Protein AF-A0A7S4NN15-F1 (afdb_monomer)

Mean predicted aligned error: 10.11 Å

Solvent-accessible surface area (backbone atoms only — not comparable to full-atom values): 9615 Å² total; per-residue (Å²): 119,68,68,62,54,47,69,66,48,47,63,57,51,51,52,52,50,55,50,44,64,68,43,48,71,68,80,58,48,78,52,67,78,40,100,72,62,42,72,65,64,46,49,38,38,73,75,66,51,46,36,77,62,60,71,81,47,80,90,44,49,70,50,51,62,70,32,42,64,61,50,52,53,51,49,50,48,51,49,53,52,52,50,51,52,54,53,49,68,72,47,90,66,93,65,80,67,74,75,54,56,64,54,51,55,52,53,53,50,49,51,52,49,53,49,50,27,69,41,38,43,57,56,74,56,35,45,57,58,53,74,72,40,66,70,56,54,54,45,52,50,51,53,52,55,50,66,67,49,71,84,56,96,54,74,74,58,59,72,70,66,72,118

Sequence (163 aa):
RGIRLILVIFPSFLFQYYGFSLFCEENPSEWCFSFLPSIYSYVQSHYWGVGVLKYYEIKQIPNFLLATPVLLFSLLCLGDFFFVSILRRRKKSLVSLSHYKPLFIFMVYWLLLVLVLVVVSHIQIATRVLTACPPLYWFAASFWLEGNNNNDNNIVTRVVGKI

Secondary structure (DSSP, 8-state):
-HHHHHHHHHHHHHHHHHHHHHHSSSS--GGGGSSS--HHHHHHHHTT---TTTT--GGGHHHHHHHHHHHHHHHHHHHHHHHHHHHHHHTT----TTTHHHHHHHHHHHHHHHHHHHHTS-HHHHHHHHHHSHHHHHHHHHHHHHHHGGGS--HHHHHHS--

Radius of gyration: 21.8 Å; Cα contacts (8 Å, |Δi|>4): 79; chains: 1; bounding box: 50×32×64 Å

InterPro domains:
  IPR007315 GPI mannosyltransferase 2 [PF04188] (4-144)
  IPR007315 GPI mannosyltransferase 2 [PTHR12468] (3-150)

Foldseek 3Di:
DVVVVCVVCVVVVVVQVVVCVVACPPPHDPLNPDPDRGPVVCCCCPPVVWAFVSQPDPVCVVLCVVLVVLLVLLVVLLVLVVVLVVVCVVPVDPDDPVVVVVVVVVSVVSVVLSVCCVGGHDSNVSSVVSVVDDSSVLSVVLVVVVVVCPVPPDPPCSSVVSD

Structure (mmCIF, N/CA/C/O backbone):
data_AF-A0A7S4NN15-F1
#
_entry.id   AF-A0A7S4NN15-F1
#
loop_
_atom_site.group_PDB
_atom_site.id
_atom_site.type_symbol
_atom_site.label_atom_id
_atom_site.label_alt_id
_atom_site.label_comp_id
_atom_site.label_asym_id
_atom_site.label_entity_id
_atom_site.label_seq_id
_atom_site.pdbx_PDB_ins_code
_atom_site.Cartn_x
_atom_site.Cartn_y
_atom_site.Cartn_z
_atom_site.occupancy
_atom_site.B_iso_or_equiv
_atom_site.auth_seq_id
_atom_site.auth_comp_id
_atom_site.auth_asym_id
_atom_site.auth_atom_id
_atom_site.pdbx_PDB_model_num
ATOM 1 N N . ARG A 1 1 ? 17.414 15.067 11.832 1.00 70.06 1 ARG A N 1
ATOM 2 C CA . ARG A 1 1 ? 16.565 13.926 11.385 1.00 70.06 1 ARG A CA 1
ATOM 3 C C . ARG A 1 1 ? 15.306 13.757 12.248 1.00 70.06 1 ARG A C 1
ATOM 5 O O . ARG A 1 1 ? 14.251 13.602 11.653 1.00 70.06 1 ARG A O 1
ATOM 12 N N . GLY A 1 2 ? 15.374 13.875 13.584 1.00 81.50 2 GLY A N 1
ATOM 13 C CA . GLY A 1 2 ? 14.211 13.710 14.482 1.00 81.50 2 GLY A CA 1
ATOM 14 C C . GLY A 1 2 ? 13.028 14.663 14.245 1.00 81.50 2 GLY A C 1
ATOM 15 O O . GLY A 1 2 ? 11.894 14.206 14.213 1.00 81.50 2 GLY A O 1
ATOM 16 N N . ILE A 1 3 ? 13.276 15.947 13.954 1.00 89.00 3 ILE A N 1
ATOM 17 C CA . ILE A 1 3 ? 12.209 16.948 13.719 1.00 89.00 3 ILE A CA 1
ATOM 18 C C . ILE A 1 3 ? 11.251 16.535 12.586 1.00 89.00 3 ILE A C 1
ATOM 20 O O . ILE A 1 3 ? 10.046 16.727 12.695 1.00 89.00 3 ILE A O 1
ATOM 24 N N . ARG A 1 4 ? 11.759 15.905 11.515 1.00 88.44 4 ARG A N 1
ATOM 25 C CA . ARG A 1 4 ? 10.917 15.455 10.392 1.00 88.44 4 ARG A CA 1
ATOM 26 C C . ARG A 1 4 ? 9.979 14.315 10.787 1.00 88.44 4 ARG A C 1
ATOM 28 O O . ARG A 1 4 ? 8.854 14.279 10.315 1.00 88.44 4 ARG A O 1
ATOM 35 N N . LEU A 1 5 ? 10.438 13.402 11.646 1.00 87.25 5 LEU A N 1
ATOM 36 C CA . LEU A 1 5 ? 9.605 12.305 12.144 1.00 87.25 5 LEU A CA 1
ATOM 37 C C . LEU A 1 5 ? 8.492 12.842 13.039 1.00 87.25 5 LEU A C 1
ATOM 39 O O . LEU A 1 5 ? 7.344 12.445 12.881 1.00 87.25 5 LEU A O 1
ATOM 43 N N . ILE A 1 6 ? 8.825 13.795 13.911 1.00 90.31 6 ILE A N 1
ATOM 44 C CA . ILE A 1 6 ? 7.853 14.441 14.795 1.00 90.31 6 ILE A CA 1
ATOM 45 C C . ILE A 1 6 ? 6.767 15.128 13.965 1.00 90.31 6 ILE A C 1
ATOM 47 O O . ILE A 1 6 ? 5.595 14.867 14.192 1.00 90.31 6 ILE A O 1
ATOM 51 N N . LEU A 1 7 ? 7.134 15.916 12.950 1.00 91.88 7 LEU A N 1
ATOM 52 C CA . LEU A 1 7 ? 6.157 16.602 12.092 1.00 91.88 7 LEU A CA 1
ATOM 53 C C . LEU A 1 7 ? 5.186 15.648 11.374 1.00 91.88 7 LEU A C 1
ATOM 55 O O . LEU A 1 7 ? 4.031 16.006 11.175 1.00 91.88 7 LEU A O 1
ATOM 59 N N . VAL A 1 8 ? 5.631 14.447 10.994 1.00 90.25 8 VAL A N 1
ATOM 60 C CA . VAL A 1 8 ? 4.788 13.459 10.293 1.00 90.25 8 VAL A CA 1
ATOM 61 C C . VAL A 1 8 ? 3.894 12.686 11.262 1.00 90.25 8 VAL A C 1
ATOM 63 O O . VAL A 1 8 ? 2.734 12.412 10.967 1.00 90.25 8 VAL A O 1
ATOM 66 N N . ILE A 1 9 ? 4.437 12.311 12.416 1.00 91.19 9 ILE A N 1
ATOM 67 C CA . ILE A 1 9 ? 3.784 11.383 13.338 1.00 91.19 9 ILE A CA 1
ATOM 68 C C . ILE A 1 9 ? 2.853 12.123 14.314 1.00 91.19 9 ILE A C 1
ATOM 70 O O . ILE A 1 9 ? 1.807 11.598 14.698 1.00 91.19 9 ILE A O 1
ATOM 74 N N . PHE A 1 10 ? 3.188 13.362 14.678 1.00 92.62 10 PHE A N 1
ATOM 75 C CA . PHE A 1 10 ? 2.454 14.155 15.663 1.00 92.62 10 PHE A CA 1
ATOM 76 C C . PHE A 1 10 ? 0.960 14.345 15.337 1.00 92.62 10 PHE A C 1
ATOM 78 O O . PHE A 1 10 ? 0.145 14.067 16.218 1.00 92.62 10 PHE A O 1
ATOM 85 N N . PRO A 1 11 ? 0.547 14.704 14.103 1.00 93.75 11 PRO A N 1
ATOM 86 C CA . PRO A 1 11 ? -0.875 14.834 13.778 1.00 93.75 11 PRO A CA 1
ATOM 87 C C . PRO A 1 11 ? -1.659 13.527 13.955 1.00 93.75 11 PRO A C 1
ATOM 89 O O . PRO A 1 11 ? -2.819 13.554 14.355 1.00 93.75 11 PRO A O 1
ATOM 92 N N . SER A 1 12 ? -1.022 12.378 13.700 1.00 89.25 12 SER A N 1
ATOM 93 C CA . SER A 1 12 ? -1.666 11.066 13.851 1.00 89.25 12 SER A CA 1
ATOM 94 C C . SER A 1 12 ? -1.942 10.747 15.321 1.00 89.25 12 SER A C 1
ATOM 96 O O . SER A 1 12 ? -3.025 10.271 15.652 1.00 89.25 12 SER A O 1
ATOM 98 N N . PHE A 1 13 ? -0.995 11.058 16.212 1.00 90.50 13 PHE A N 1
ATOM 99 C CA . PHE A 1 13 ? -1.206 10.912 17.653 1.00 90.50 13 PHE A CA 1
ATOM 100 C C . PHE A 1 13 ? -2.247 11.890 18.187 1.00 90.50 13 PHE A C 1
ATOM 102 O O . PHE A 1 13 ? -3.090 11.483 18.979 1.00 90.50 13 PHE A O 1
ATOM 109 N N . LEU A 1 14 ? -2.234 13.147 17.729 1.00 92.88 14 LEU A N 1
ATOM 110 C CA . LEU A 1 14 ? -3.264 14.118 18.102 1.00 92.88 14 LEU A CA 1
ATOM 111 C C . LEU A 1 14 ? -4.661 13.636 17.709 1.00 92.88 14 LEU A C 1
ATOM 113 O O . LEU A 1 14 ? -5.582 13.720 18.515 1.00 92.88 14 LEU A O 1
ATOM 117 N N . PHE A 1 15 ? -4.814 13.095 16.499 1.00 92.69 15 PHE A N 1
ATOM 118 C CA . PHE A 1 15 ? -6.086 12.546 16.044 1.00 92.69 15 PHE A CA 1
ATOM 119 C C . PHE A 1 15 ? -6.546 11.360 16.904 1.00 92.69 15 PHE A C 1
ATOM 121 O O . PHE A 1 15 ? -7.711 11.304 17.293 1.00 92.69 15 PHE A O 1
ATOM 128 N N . GLN A 1 16 ? -5.641 10.435 17.248 1.00 91.50 16 GLN A N 1
ATOM 129 C CA . GLN A 1 16 ? -5.989 9.314 18.127 1.00 91.50 16 GLN A CA 1
ATOM 130 C C . GLN A 1 16 ? -6.350 9.768 19.543 1.00 91.50 16 GLN A C 1
ATOM 132 O O . GLN A 1 16 ? -7.322 9.268 20.102 1.00 91.50 16 GLN A O 1
ATOM 137 N N . TYR A 1 17 ? -5.619 10.736 20.098 1.00 91.25 17 TYR A N 1
ATOM 138 C CA . TYR A 1 17 ? -5.912 11.298 21.414 1.00 91.25 17 TYR A CA 1
ATOM 139 C C . TYR A 1 17 ? -7.273 12.001 21.441 1.00 91.25 17 TYR A C 1
ATOM 141 O O . TYR A 1 17 ? -8.079 11.743 22.329 1.00 91.25 17 TYR A O 1
ATOM 149 N N . TYR A 1 18 ? -7.560 12.826 20.431 1.00 92.50 18 TYR A N 1
ATOM 150 C CA . TYR A 1 18 ? -8.850 13.502 20.293 1.00 92.50 18 TYR A CA 1
ATOM 151 C C . TYR A 1 18 ? -10.016 12.508 20.171 1.00 92.50 18 TYR A C 1
ATOM 153 O O . TYR A 1 18 ? -11.056 12.682 20.803 1.00 92.50 18 TYR A O 1
ATOM 161 N N . GLY A 1 19 ? -9.836 11.429 19.401 1.00 90.19 19 GLY A N 1
ATOM 162 C CA . GLY A 1 19 ? -10.817 10.347 19.332 1.00 90.19 19 GLY A CA 1
ATOM 163 C C . GLY A 1 19 ? -11.013 9.650 20.681 1.00 90.19 19 GLY A C 1
ATOM 164 O O . GLY A 1 19 ? -12.142 9.371 21.069 1.00 90.19 19 GLY A O 1
ATOM 165 N N . PHE A 1 20 ? -9.936 9.405 21.426 1.00 90.00 20 PHE A N 1
ATOM 166 C CA . PHE A 1 20 ? -10.022 8.780 22.745 1.00 90.00 20 PHE A CA 1
ATOM 167 C C . PHE A 1 20 ? -10.801 9.645 23.745 1.00 90.00 20 PHE A C 1
ATOM 169 O O . PHE A 1 20 ? -11.718 9.135 24.383 1.00 90.00 20 PHE A O 1
ATOM 176 N N . SER A 1 21 ? -10.516 10.950 23.831 1.00 90.19 21 SER A N 1
ATOM 177 C CA . SER A 1 21 ? -11.254 11.849 24.733 1.00 90.19 21 SER A CA 1
ATOM 178 C C . SER A 1 21 ? -12.740 11.948 24.382 1.00 90.19 21 SER A C 1
ATOM 180 O O . SER A 1 21 ? -13.572 12.073 25.267 1.00 90.19 21 SER A O 1
ATOM 182 N N . LEU A 1 22 ? -13.094 11.860 23.095 1.00 90.06 22 LEU A N 1
ATOM 183 C CA . LEU A 1 22 ? -14.486 11.995 22.661 1.00 90.06 22 LEU A CA 1
ATOM 184 C C . LEU A 1 22 ? -15.334 10.739 22.931 1.00 90.06 22 LEU A C 1
ATOM 186 O O . LEU A 1 22 ? -16.519 10.857 23.220 1.00 90.06 22 LEU A O 1
ATOM 190 N N . PHE A 1 23 ? -14.753 9.542 22.798 1.00 88.38 23 PHE A N 1
ATOM 191 C CA . PHE A 1 23 ? -15.505 8.276 22.782 1.00 88.38 23 PHE A CA 1
ATOM 192 C C . PHE A 1 23 ? -15.262 7.364 23.994 1.00 88.38 23 PHE A C 1
ATOM 194 O O . PHE A 1 23 ? -15.958 6.359 24.137 1.00 88.38 23 PHE A O 1
ATOM 201 N N . CYS A 1 24 ? -14.271 7.664 24.839 1.00 87.81 24 CYS A N 1
ATOM 202 C CA . CYS A 1 24 ? -13.949 6.849 26.013 1.00 87.81 24 CYS A CA 1
ATOM 203 C C . CYS A 1 24 ? -14.353 7.498 27.351 1.00 87.81 24 CYS A C 1
ATOM 205 O O . CYS A 1 24 ? -14.143 6.874 28.389 1.00 87.81 24 CYS A O 1
ATOM 207 N N . GLU A 1 25 ? -14.937 8.704 27.348 1.00 84.31 25 GLU A N 1
ATOM 208 C CA . GLU A 1 25 ? -15.435 9.373 28.564 1.00 84.31 25 GLU A CA 1
ATOM 209 C C . GLU A 1 25 ? -16.859 8.927 28.941 1.00 84.31 25 GLU A C 1
ATOM 211 O O . GLU A 1 25 ? -17.072 8.417 30.041 1.00 84.31 25 GLU A O 1
ATOM 216 N N . GLU A 1 26 ? -17.829 9.049 28.029 1.00 78.81 26 GLU A N 1
ATOM 217 C CA . GLU A 1 26 ? -19.217 8.621 28.252 1.00 78.81 26 GLU A CA 1
ATOM 218 C C . GLU A 1 26 ? -19.537 7.361 27.430 1.00 78.81 26 GLU A C 1
ATOM 220 O O . GLU A 1 26 ? -19.447 7.375 26.206 1.00 78.81 26 GLU A O 1
ATOM 225 N N . ASN A 1 27 ? -19.936 6.270 28.100 1.00 81.44 27 ASN A N 1
ATOM 226 C CA . ASN A 1 27 ? -20.211 4.951 27.497 1.00 81.44 27 ASN A CA 1
ATOM 227 C C . ASN A 1 27 ? -19.038 4.405 26.653 1.00 81.44 27 ASN A C 1
ATOM 229 O O . ASN A 1 27 ? -19.122 4.357 25.421 1.00 81.44 27 ASN A O 1
ATOM 233 N N . PRO A 1 28 ? -17.943 3.966 27.302 1.00 82.62 28 PRO A N 1
ATOM 234 C CA . PRO A 1 28 ? -16.722 3.594 26.606 1.00 82.62 28 PRO A CA 1
ATOM 235 C C . PRO A 1 28 ? -16.960 2.421 25.657 1.00 82.62 28 PRO A C 1
ATOM 237 O O . PRO A 1 28 ? -17.451 1.358 26.039 1.00 82.62 28 PRO A O 1
ATOM 240 N N . SER A 1 29 ? -16.567 2.616 24.404 1.00 83.62 29 SER A N 1
ATOM 241 C CA . SER A 1 29 ? -16.563 1.554 23.402 1.00 83.62 29 SER A CA 1
ATOM 242 C C . SER A 1 29 ? -15.513 0.481 23.730 1.00 83.62 29 SER A C 1
ATOM 244 O O . SER A 1 29 ? -14.489 0.761 24.349 1.00 83.62 29 SER A O 1
ATOM 246 N N . GLU A 1 30 ? -15.709 -0.747 23.243 1.00 85.12 30 GLU A N 1
ATOM 247 C CA . GLU A 1 30 ? -14.825 -1.896 23.528 1.00 85.12 30 GLU A CA 1
ATOM 248 C C . GLU A 1 30 ? -13.345 -1.648 23.174 1.00 85.12 30 GLU A C 1
ATOM 250 O O . GLU A 1 30 ? -12.435 -2.157 23.832 1.00 85.12 30 GLU A O 1
ATOM 255 N N . TRP A 1 31 ? -13.077 -0.820 22.159 1.00 88.31 31 TRP A N 1
ATOM 256 C CA . TRP A 1 31 ? -11.715 -0.492 21.734 1.00 88.31 31 TRP A CA 1
ATOM 257 C C . TRP A 1 31 ? -10.934 0.365 22.740 1.00 88.31 31 TRP A C 1
ATOM 259 O O . TRP A 1 31 ? -9.704 0.359 22.691 1.00 88.31 31 TRP A O 1
ATOM 269 N N . CYS A 1 32 ? -11.609 1.042 23.677 1.00 87.44 32 CYS A N 1
ATOM 270 C CA . CYS A 1 32 ? -10.971 1.820 24.743 1.00 87.44 32 CYS A CA 1
ATOM 271 C C . CYS A 1 32 ? -10.163 0.932 25.711 1.00 87.44 32 CYS A C 1
ATOM 273 O O . CYS A 1 32 ? -9.197 1.400 26.306 1.00 87.44 32 CYS A O 1
ATOM 275 N N . PHE A 1 33 ? -10.516 -0.356 25.837 1.00 88.25 33 PHE A N 1
ATOM 276 C CA . PHE A 1 33 ? -9.856 -1.320 26.733 1.00 88.25 33 PHE A CA 1
ATOM 277 C C . PHE A 1 33 ? -8.771 -2.166 26.046 1.00 88.25 33 PHE A C 1
ATOM 279 O O . PHE A 1 33 ? -8.177 -3.054 26.658 1.00 88.25 33 PHE A O 1
ATOM 286 N N . SER A 1 34 ? -8.516 -1.928 24.760 1.00 85.31 34 SER A N 1
ATOM 287 C CA . SER A 1 34 ? -7.520 -2.676 23.992 1.00 85.31 34 SER A CA 1
ATOM 288 C C . SER A 1 34 ? -6.095 -2.256 24.371 1.00 85.31 34 SER A C 1
ATOM 290 O O . SER A 1 34 ? -5.843 -1.083 24.622 1.00 85.31 34 SER A O 1
ATOM 292 N N . PHE A 1 35 ? -5.133 -3.188 24.334 1.00 80.94 35 PHE A N 1
ATOM 293 C CA . PHE A 1 35 ? -3.710 -2.907 24.618 1.00 80.94 35 PHE A CA 1
ATOM 294 C C . PHE A 1 35 ? -3.119 -1.787 23.736 1.00 80.94 35 PHE A C 1
ATOM 296 O O . PHE A 1 35 ? -2.214 -1.068 24.149 1.00 80.94 35 PHE A O 1
ATOM 303 N N . LEU A 1 36 ? -3.658 -1.622 22.526 1.00 83.50 36 LEU A N 1
ATOM 304 C CA . LEU A 1 36 ? -3.375 -0.513 21.618 1.00 83.50 36 LEU A CA 1
ATOM 305 C C . LEU A 1 36 ? -4.714 0.092 21.157 1.00 83.50 36 LEU A C 1
ATOM 307 O O . LEU A 1 36 ? -5.271 -0.375 20.157 1.00 83.50 36 LEU A O 1
ATOM 311 N N . PRO A 1 37 ? -5.262 1.087 21.884 1.00 82.75 37 PRO A N 1
ATOM 312 C CA . PRO A 1 37 ? -6.555 1.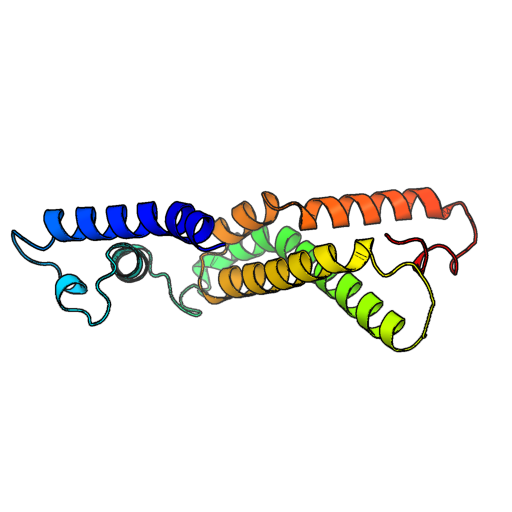675 21.561 1.00 82.75 37 PRO A CA 1
ATOM 313 C C . PRO A 1 37 ? -6.425 2.524 20.295 1.00 82.75 37 PRO A C 1
ATOM 315 O O . PRO A 1 37 ? -5.857 3.611 20.299 1.00 82.75 37 PRO A O 1
ATOM 318 N N . SER A 1 38 ? -6.942 2.003 19.184 1.00 88.44 38 SER A N 1
ATOM 319 C CA . SER A 1 38 ? -6.973 2.687 17.893 1.00 88.44 38 SER A CA 1
ATOM 320 C C . SER A 1 38 ? -8.401 2.694 17.373 1.00 88.44 38 SER A C 1
ATOM 322 O O . SER A 1 38 ? -8.903 1.675 16.887 1.00 88.44 38 SER A O 1
ATOM 324 N N . ILE A 1 39 ? -9.034 3.867 17.428 1.00 89.94 39 ILE A N 1
ATOM 325 C CA . ILE A 1 39 ? -10.375 4.088 16.875 1.00 89.94 39 ILE A CA 1
ATOM 326 C C . ILE A 1 39 ? -10.451 3.669 15.403 1.00 89.94 39 ILE A C 1
ATOM 328 O O . ILE A 1 39 ? -11.424 3.053 14.975 1.00 89.94 39 ILE A O 1
ATOM 332 N N . TYR A 1 40 ? -9.396 3.940 14.630 1.00 86.69 40 TYR A N 1
ATOM 333 C CA . TYR A 1 40 ? -9.353 3.615 13.208 1.00 86.69 40 TYR A CA 1
ATOM 334 C C . TYR A 1 40 ? -9.360 2.101 12.980 1.00 86.69 40 TYR A C 1
ATOM 336 O O . TYR A 1 40 ? -10.180 1.603 12.213 1.00 86.69 40 TYR A O 1
ATOM 344 N N . SER A 1 41 ? -8.515 1.356 13.700 1.00 85.88 41 SER A N 1
ATOM 345 C CA . SER A 1 41 ? -8.444 -0.106 13.578 1.00 85.88 41 SER A CA 1
ATOM 346 C C . SER A 1 41 ? -9.756 -0.779 14.008 1.00 85.88 41 SER A C 1
ATOM 348 O O . SER A 1 41 ? -10.199 -1.744 13.377 1.00 85.88 41 SER A O 1
ATOM 350 N N . TYR A 1 42 ? -10.407 -0.252 15.051 1.00 88.94 42 TYR A N 1
ATOM 351 C CA . TYR A 1 42 ? -11.728 -0.712 15.481 1.00 88.94 42 TYR A CA 1
ATOM 352 C C . TYR A 1 42 ? -12.789 -0.469 14.407 1.00 88.94 42 TYR A C 1
ATOM 354 O O . TYR A 1 42 ? -13.461 -1.406 13.989 1.00 88.94 42 TYR A O 1
ATOM 362 N N . VAL A 1 43 ? -12.898 0.756 13.883 1.00 88.88 43 VAL A N 1
ATOM 363 C CA . VAL A 1 43 ? -13.902 1.088 12.860 1.00 88.88 43 VAL A CA 1
ATOM 364 C C . VAL A 1 43 ? -13.697 0.269 11.584 1.00 88.88 43 VAL A C 1
ATOM 366 O O . VAL A 1 43 ? -14.657 -0.274 11.033 1.00 88.88 43 VAL A O 1
ATOM 369 N N . GLN A 1 44 ? -12.446 0.130 11.139 1.00 86.75 44 GLN A N 1
ATOM 370 C CA . GLN A 1 44 ? -12.097 -0.657 9.958 1.00 86.75 44 GLN A CA 1
ATOM 371 C C . GLN A 1 44 ? -12.545 -2.118 10.078 1.00 86.75 44 GLN A C 1
ATOM 373 O O . GLN A 1 44 ? -13.085 -2.682 9.127 1.00 86.75 44 GLN A O 1
ATOM 378 N N . SER A 1 45 ? -12.334 -2.741 11.235 1.00 85.44 45 SER A N 1
ATOM 379 C CA . SER A 1 45 ? -12.676 -4.151 11.443 1.00 85.44 45 SER A CA 1
ATOM 380 C C . SER A 1 45 ? -14.163 -4.363 11.740 1.00 85.44 45 SER A C 1
ATOM 382 O O . SER A 1 45 ? -14.770 -5.266 11.157 1.00 85.44 45 SER A O 1
ATOM 384 N N . HIS A 1 46 ? -14.745 -3.525 12.602 1.00 86.31 46 HIS A N 1
ATOM 385 C CA . HIS A 1 46 ? -16.107 -3.662 13.115 1.00 86.31 46 HIS A CA 1
ATOM 386 C C . HIS A 1 46 ? -17.165 -3.265 12.079 1.00 86.31 46 HIS A C 1
ATOM 388 O O . HIS A 1 46 ? -18.097 -4.025 11.835 1.00 86.31 46 HIS A O 1
ATOM 394 N N . TYR A 1 47 ? -16.998 -2.115 11.419 1.00 84.62 47 TYR A N 1
ATOM 395 C CA . TYR A 1 47 ? -17.996 -1.598 10.476 1.00 84.62 47 TYR A CA 1
ATOM 396 C C . TYR A 1 47 ? -17.683 -1.934 9.023 1.00 84.62 47 TYR A C 1
ATOM 398 O O . TYR A 1 47 ? -18.590 -2.194 8.238 1.00 84.62 47 TYR A O 1
ATOM 406 N N . TRP A 1 48 ? -16.407 -1.909 8.635 1.00 79.38 48 TRP A N 1
ATOM 407 C CA . TRP A 1 48 ? -16.020 -2.103 7.232 1.00 79.38 48 TRP A CA 1
ATOM 408 C C . TRP A 1 48 ? -15.570 -3.525 6.907 1.00 79.38 48 TRP A C 1
ATOM 410 O O . TRP A 1 48 ? -15.312 -3.825 5.740 1.00 79.38 48 TRP A O 1
ATOM 420 N N . GLY A 1 49 ? -15.473 -4.399 7.915 1.00 80.69 49 GLY A N 1
ATOM 421 C CA . GLY A 1 49 ? -15.061 -5.786 7.730 1.00 80.69 49 GLY A CA 1
ATOM 422 C C . GLY A 1 49 ? -13.660 -5.930 7.131 1.00 80.69 49 GLY A C 1
ATOM 423 O O . GLY A 1 49 ? -13.389 -6.921 6.460 1.00 80.69 49 GLY A O 1
ATOM 424 N N . VAL A 1 50 ? -12.776 -4.953 7.343 1.00 81.62 50 VAL A N 1
ATOM 425 C CA . VAL A 1 50 ? -11.393 -4.985 6.856 1.00 81.62 50 VAL A CA 1
ATOM 426 C C . VAL A 1 50 ? -10.598 -5.972 7.709 1.00 81.62 50 VAL A C 1
ATOM 428 O O . VAL A 1 50 ? -10.666 -5.955 8.939 1.00 81.62 50 VAL A O 1
ATOM 431 N N . GLY A 1 51 ? -9.856 -6.860 7.058 1.00 78.12 51 GLY A N 1
ATOM 432 C CA . GLY A 1 51 ? -9.070 -7.892 7.718 1.00 78.12 51 GLY A CA 1
ATOM 433 C C . GLY A 1 51 ? -8.284 -8.707 6.704 1.00 78.12 51 GLY A C 1
ATOM 434 O O . GLY A 1 51 ? -8.591 -8.691 5.513 1.00 78.12 51 GLY A O 1
ATOM 435 N N . VAL A 1 52 ? -7.275 -9.432 7.182 1.00 78.62 52 VAL A N 1
ATOM 436 C CA . VAL A 1 52 ? -6.444 -10.293 6.332 1.00 78.62 52 VAL A CA 1
ATOM 437 C C . VAL A 1 52 ? -7.337 -11.321 5.639 1.00 78.62 52 VAL A C 1
ATOM 439 O O . VAL A 1 52 ? -7.977 -12.131 6.304 1.00 78.62 52 VAL A O 1
ATOM 442 N N . LEU A 1 53 ? -7.402 -11.255 4.306 1.00 75.25 53 LEU A N 1
ATOM 443 C CA . LEU A 1 53 ? -8.177 -12.145 3.431 1.00 75.25 53 LEU A CA 1
ATOM 444 C C . LEU A 1 53 ? -9.703 -12.171 3.663 1.00 75.25 53 LEU A C 1
ATOM 446 O O . LEU A 1 53 ? -10.407 -12.939 3.009 1.00 75.25 53 LEU A O 1
ATOM 450 N N . LYS A 1 54 ? -10.246 -11.302 4.523 1.00 75.06 54 LYS A N 1
ATOM 451 C CA . LYS A 1 54 ? -11.686 -11.259 4.841 1.00 75.06 54 LYS A CA 1
ATOM 452 C C . LYS A 1 54 ? -12.548 -10.807 3.651 1.00 75.06 54 LYS A C 1
ATOM 454 O O . LYS A 1 54 ? -13.748 -11.040 3.633 1.00 75.06 54 LYS A O 1
ATOM 459 N N . TYR A 1 55 ? -11.924 -10.188 2.649 1.00 74.62 55 TYR A N 1
ATOM 460 C CA . TYR A 1 55 ? -12.567 -9.640 1.452 1.00 74.62 55 TYR A CA 1
ATOM 461 C C . TYR A 1 55 ? -12.663 -10.635 0.276 1.00 74.62 55 TYR A C 1
ATOM 463 O O . TYR A 1 55 ? -13.211 -10.311 -0.769 1.00 74.62 55 TYR A O 1
ATOM 471 N N . TYR A 1 56 ? -12.139 -11.859 0.388 1.00 78.50 56 TYR A N 1
ATOM 472 C CA . TYR A 1 56 ? -12.201 -12.834 -0.712 1.00 78.50 56 TYR A CA 1
ATOM 473 C C . TYR A 1 56 ? -13.558 -13.553 -0.758 1.00 78.50 56 TYR A C 1
ATOM 475 O O . TYR A 1 56 ? -13.653 -14.766 -0.587 1.00 78.50 56 TYR A O 1
ATOM 483 N N . GLU A 1 57 ? -14.626 -12.792 -0.998 1.00 80.50 57 GLU A N 1
ATOM 484 C CA . GLU A 1 57 ? -15.982 -13.313 -1.162 1.00 80.50 57 GLU A CA 1
ATOM 485 C C . GLU A 1 57 ? -16.408 -13.358 -2.637 1.00 80.50 57 GLU A C 1
ATOM 487 O O . GLU A 1 57 ? -16.137 -12.451 -3.425 1.00 80.50 57 GLU A O 1
ATOM 492 N N . ILE A 1 58 ? -17.189 -14.381 -3.004 1.00 80.12 58 ILE A N 1
ATOM 493 C CA . ILE A 1 58 ? -17.717 -14.583 -4.370 1.00 80.12 58 ILE A CA 1
ATOM 494 C C . ILE A 1 58 ? -18.544 -13.376 -4.845 1.00 80.12 58 ILE A C 1
ATOM 496 O O . ILE A 1 58 ? -18.523 -13.009 -6.018 1.00 80.12 58 ILE A O 1
ATOM 500 N N . LYS A 1 59 ? -19.235 -12.695 -3.925 1.00 81.38 59 LYS A N 1
ATOM 501 C CA . LYS A 1 59 ? -20.061 -11.515 -4.228 1.00 81.38 59 LYS A CA 1
ATOM 502 C C . LYS A 1 59 ? -19.255 -10.343 -4.800 1.00 81.38 59 LYS A C 1
ATOM 504 O O . LYS A 1 59 ? -19.834 -9.428 -5.375 1.00 81.38 59 LYS A O 1
ATOM 509 N N . GLN A 1 60 ? -17.933 -10.359 -4.648 1.00 79.81 60 GLN A N 1
ATOM 510 C CA . GLN A 1 60 ? -17.053 -9.253 -5.013 1.00 79.81 60 GLN A CA 1
ATOM 511 C C . GLN A 1 60 ? -16.245 -9.509 -6.285 1.00 79.81 60 GLN A C 1
ATOM 513 O O . GLN A 1 60 ? -15.449 -8.658 -6.682 1.00 79.81 60 GLN A O 1
ATOM 518 N N . ILE A 1 61 ? -16.502 -10.623 -6.981 1.00 84.12 61 ILE A N 1
ATOM 519 C CA . ILE A 1 61 ? -15.917 -10.936 -8.295 1.00 84.12 61 ILE A CA 1
ATOM 520 C C . ILE A 1 61 ? -15.982 -9.748 -9.277 1.00 84.12 61 ILE A C 1
ATOM 522 O O . ILE A 1 61 ? -14.957 -9.472 -9.905 1.00 84.12 61 ILE A O 1
ATOM 526 N N . PRO A 1 62 ? -17.091 -8.982 -9.390 1.00 83.25 62 PRO A N 1
ATOM 527 C CA . PRO A 1 62 ? -17.128 -7.822 -10.284 1.00 83.25 62 PRO A CA 1
ATOM 528 C C . PRO A 1 62 ? -16.056 -6.770 -9.959 1.00 83.25 62 PRO A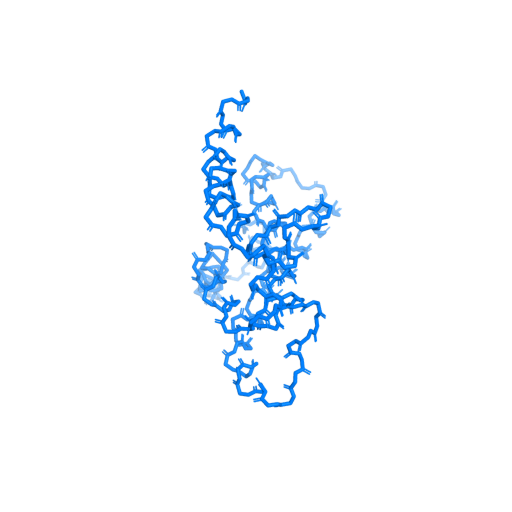 C 1
ATOM 530 O O . PRO A 1 62 ? -15.452 -6.190 -10.861 1.00 83.25 62 PRO A O 1
ATOM 533 N N . ASN A 1 63 ? -15.763 -6.557 -8.673 1.00 85.25 63 ASN A N 1
ATOM 534 C CA . ASN A 1 63 ? -14.739 -5.605 -8.242 1.00 85.25 63 ASN A CA 1
ATOM 535 C C . ASN A 1 63 ? -13.327 -6.112 -8.552 1.00 85.25 63 ASN A C 1
ATOM 537 O O . ASN A 1 63 ? -12.467 -5.327 -8.952 1.00 85.25 63 ASN A O 1
ATOM 541 N N . PHE A 1 64 ? -13.087 -7.416 -8.400 1.00 86.06 64 PHE A N 1
ATOM 542 C CA . PHE A 1 64 ? -11.819 -8.031 -8.789 1.00 86.06 64 PHE A CA 1
ATOM 543 C C . PHE A 1 64 ? -11.584 -7.931 -10.296 1.00 86.06 64 PHE A C 1
ATOM 545 O O . PHE A 1 64 ? -10.480 -7.585 -10.716 1.00 86.06 64 PHE A O 1
ATOM 552 N N . LEU A 1 65 ? -12.621 -8.146 -11.110 1.00 87.56 65 LEU A N 1
ATOM 553 C CA . LEU A 1 65 ? -12.529 -8.002 -12.561 1.00 87.56 65 LEU A CA 1
ATOM 554 C C . LEU A 1 65 ? -12.128 -6.572 -12.953 1.00 87.56 65 LEU A C 1
ATOM 556 O O . LEU A 1 65 ? -11.211 -6.381 -13.748 1.00 87.56 65 LEU A O 1
ATOM 560 N N . LEU A 1 66 ? -12.748 -5.566 -12.330 1.00 87.50 66 LEU A N 1
ATOM 561 C CA . LEU A 1 66 ? -12.426 -4.159 -12.577 1.00 87.50 66 LEU A CA 1
ATOM 562 C C . LEU A 1 66 ? -10.997 -3.791 -12.139 1.00 87.50 66 LEU A C 1
ATOM 564 O O . LEU A 1 66 ? -10.340 -2.969 -12.774 1.00 87.50 66 LEU A O 1
ATOM 568 N N . ALA A 1 67 ? -10.505 -4.396 -11.058 1.00 87.69 67 ALA A N 1
ATOM 569 C CA . ALA A 1 67 ? -9.167 -4.141 -10.532 1.00 87.69 67 ALA A CA 1
ATOM 570 C C . ALA A 1 67 ? -8.047 -4.885 -11.268 1.00 87.69 67 ALA A C 1
ATOM 572 O O . ALA A 1 67 ? -6.884 -4.478 -11.203 1.00 87.69 67 ALA A O 1
ATOM 573 N N . THR A 1 68 ? -8.396 -5.956 -11.981 1.00 88.38 68 THR A N 1
ATOM 574 C CA . THR A 1 68 ? -7.466 -6.834 -12.697 1.00 88.38 68 THR A CA 1
ATOM 575 C C . THR A 1 68 ? -6.458 -6.080 -13.575 1.00 88.38 68 THR A C 1
ATOM 577 O O . THR A 1 68 ? -5.266 -6.322 -13.394 1.00 88.38 68 THR A O 1
ATOM 580 N N . PRO A 1 69 ? -6.842 -5.144 -14.469 1.00 89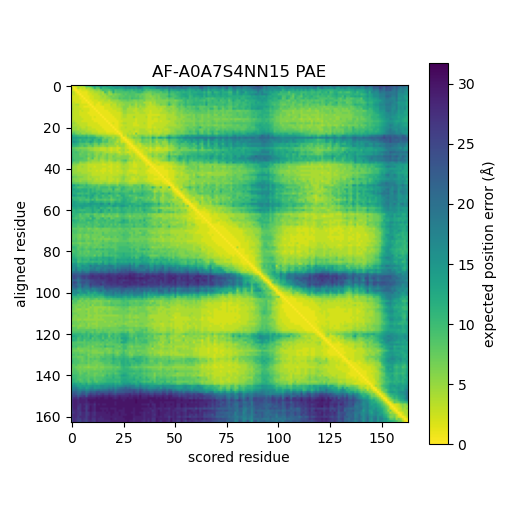.62 69 PRO A N 1
ATOM 581 C CA . PRO A 1 69 ? -5.869 -4.468 -15.331 1.00 89.62 69 PRO A CA 1
ATOM 582 C C . PRO A 1 69 ? -4.822 -3.677 -14.539 1.00 89.62 69 PRO A C 1
ATOM 584 O O . PRO A 1 69 ? -3.635 -3.767 -14.834 1.00 89.62 69 PRO A O 1
ATOM 587 N N . VAL A 1 70 ? -5.234 -2.957 -13.492 1.00 90.19 70 VAL A N 1
ATOM 588 C CA . VAL A 1 70 ? -4.326 -2.147 -12.662 1.00 90.19 70 VAL A CA 1
ATOM 589 C C . VAL A 1 70 ? -3.368 -3.039 -11.872 1.00 90.19 70 VAL A C 1
ATOM 591 O O . VAL A 1 70 ? -2.172 -2.749 -11.784 1.00 90.19 70 VAL A O 1
ATOM 594 N N . LEU A 1 71 ? -3.872 -4.144 -11.317 1.00 89.75 71 LEU A N 1
ATOM 595 C CA . LEU A 1 71 ? -3.055 -5.095 -10.566 1.00 89.75 71 LEU A CA 1
ATOM 596 C C . LEU A 1 71 ? -2.071 -5.835 -11.465 1.00 89.75 71 LEU A C 1
ATOM 598 O O . LEU A 1 71 ? -0.892 -5.896 -11.132 1.00 89.75 71 LEU A O 1
ATOM 602 N N . LEU A 1 72 ? -2.518 -6.336 -12.619 1.00 90.81 72 LEU A N 1
ATOM 603 C CA . LEU A 1 72 ? -1.639 -6.982 -13.593 1.00 90.81 72 LEU A CA 1
ATOM 604 C C . LEU A 1 72 ? -0.525 -6.036 -14.028 1.00 90.81 72 LEU A C 1
ATOM 606 O O . LEU A 1 72 ? 0.643 -6.408 -13.996 1.00 90.81 72 LEU A O 1
ATOM 610 N N . PHE A 1 73 ? -0.865 -4.791 -14.352 1.00 89.44 73 PHE A N 1
ATOM 611 C CA . PHE A 1 73 ? 0.117 -3.795 -14.759 1.00 89.44 73 PHE A CA 1
ATOM 612 C C . PHE A 1 73 ? 1.140 -3.496 -13.653 1.00 89.44 73 PHE A C 1
ATOM 614 O O . PHE A 1 73 ? 2.342 -3.423 -13.905 1.00 89.44 73 PHE A O 1
ATOM 621 N N . SER A 1 74 ? 0.676 -3.412 -12.403 1.00 90.12 74 SER A N 1
ATOM 622 C CA . SER A 1 74 ? 1.541 -3.225 -11.232 1.00 90.12 74 SER A CA 1
ATOM 623 C C . SER A 1 74 ? 2.473 -4.422 -11.002 1.00 90.12 74 SER A C 1
ATOM 625 O O . SER A 1 74 ? 3.642 -4.231 -10.667 1.00 90.12 74 SER A O 1
ATOM 627 N N . LEU A 1 75 ? 1.981 -5.648 -11.206 1.00 91.00 75 LEU A N 1
ATOM 628 C CA . LEU A 1 75 ? 2.763 -6.879 -11.072 1.00 91.00 75 LEU A CA 1
ATOM 629 C C . LEU A 1 75 ? 3.801 -7.032 -12.190 1.00 91.00 75 LEU A C 1
ATOM 631 O O . LEU A 1 75 ? 4.932 -7.415 -11.901 1.00 91.00 75 LEU A O 1
ATOM 635 N N . LEU A 1 76 ? 3.454 -6.689 -13.434 1.00 89.94 76 LEU A N 1
ATOM 636 C CA . LEU A 1 76 ? 4.390 -6.687 -14.564 1.00 89.94 76 LEU A CA 1
ATOM 637 C C . LEU A 1 76 ? 5.527 -5.686 -14.335 1.00 89.94 76 LEU A C 1
ATOM 639 O O . LEU A 1 76 ? 6.693 -6.057 -14.435 1.00 89.94 76 LEU A O 1
ATOM 643 N N . CYS A 1 77 ? 5.197 -4.462 -13.910 1.00 86.81 77 CYS A N 1
ATOM 644 C CA . CYS A 1 77 ? 6.186 -3.447 -13.544 1.00 86.81 77 CYS A CA 1
ATOM 645 C C . CYS A 1 77 ? 7.183 -3.957 -12.493 1.00 86.81 77 CYS A C 1
ATOM 647 O O . CYS A 1 77 ? 8.395 -3.766 -12.622 1.00 86.81 77 CYS A O 1
ATOM 649 N N . LEU A 1 78 ? 6.681 -4.595 -11.431 1.00 88.56 78 LEU A N 1
ATOM 650 C CA . LEU A 1 78 ? 7.520 -5.163 -10.377 1.00 88.56 78 LEU A CA 1
ATOM 651 C C . LEU A 1 78 ? 8.375 -6.319 -10.915 1.00 88.56 78 LEU A C 1
ATOM 653 O O . LEU A 1 78 ? 9.576 -6.365 -10.644 1.00 88.56 78 LEU A O 1
ATOM 657 N N . GLY A 1 79 ? 7.775 -7.218 -11.698 1.00 86.94 79 GLY A N 1
ATOM 658 C CA . GLY A 1 79 ? 8.447 -8.359 -12.315 1.00 86.94 79 GLY A CA 1
ATOM 659 C C . GLY A 1 79 ? 9.625 -7.936 -13.188 1.00 86.94 79 GLY A C 1
ATOM 660 O O . GLY A 1 79 ? 10.744 -8.396 -12.959 1.00 86.94 79 GLY A O 1
ATOM 661 N N . ASP A 1 80 ? 9.404 -7.000 -14.111 1.00 82.50 80 ASP A N 1
ATOM 662 C CA . ASP A 1 80 ? 10.437 -6.484 -15.012 1.00 82.50 80 ASP A CA 1
ATOM 663 C C . ASP A 1 80 ? 11.571 -5.804 -14.239 1.00 82.50 80 ASP A C 1
ATOM 665 O O . ASP A 1 80 ? 12.754 -6.065 -14.486 1.00 82.50 80 ASP A O 1
ATOM 669 N N . PHE A 1 81 ? 11.235 -4.979 -13.241 1.00 83.00 81 PHE A N 1
ATOM 670 C CA . PHE A 1 81 ? 12.232 -4.293 -12.425 1.00 83.00 81 PHE A CA 1
ATOM 671 C C . PHE A 1 81 ? 13.106 -5.272 -11.630 1.00 83.00 81 PHE A C 1
ATOM 673 O O . PHE A 1 81 ? 14.339 -5.151 -11.626 1.00 83.00 81 PHE A O 1
ATOM 680 N N . PHE A 1 82 ? 12.500 -6.260 -10.964 1.00 83.94 82 PHE A N 1
ATOM 681 C CA . PHE A 1 82 ? 13.246 -7.264 -10.203 1.00 83.94 82 PHE A CA 1
ATOM 682 C C . PHE A 1 82 ? 14.038 -8.203 -11.118 1.00 83.94 82 PHE A C 1
ATOM 684 O O . PHE A 1 82 ? 15.183 -8.533 -10.800 1.00 83.94 82 PHE A O 1
ATOM 691 N N . PHE A 1 83 ? 13.496 -8.575 -12.276 1.00 82.94 83 PHE A N 1
ATOM 692 C CA . PHE A 1 83 ? 14.193 -9.390 -13.266 1.00 82.94 83 PHE A CA 1
ATOM 693 C C . PHE A 1 83 ? 15.454 -8.689 -13.791 1.00 82.94 83 PHE A C 1
ATOM 695 O O . PHE A 1 83 ? 16.551 -9.253 -13.728 1.00 82.94 83 PHE A O 1
ATOM 702 N N . VAL A 1 84 ? 15.339 -7.423 -14.206 1.00 75.19 84 VAL A N 1
ATOM 703 C CA . VAL A 1 84 ? 16.487 -6.604 -14.630 1.00 75.19 84 VAL A CA 1
ATOM 704 C C . VAL A 1 84 ? 17.479 -6.420 -13.481 1.00 75.19 84 VAL A C 1
ATOM 706 O O . VAL A 1 84 ? 18.689 -6.550 -13.685 1.00 75.19 84 VAL A O 1
ATOM 709 N N . SER A 1 85 ? 16.994 -6.197 -12.255 1.00 75.31 85 SER A N 1
ATOM 710 C CA . SER A 1 85 ? 17.838 -6.097 -11.055 1.00 75.31 85 SER A CA 1
ATOM 711 C C . SER A 1 85 ? 18.688 -7.355 -10.839 1.00 75.31 85 SER A C 1
ATOM 713 O O . SER A 1 85 ? 19.883 -7.258 -10.545 1.00 75.31 85 SER A O 1
ATOM 715 N N . ILE A 1 86 ? 18.091 -8.542 -10.993 1.00 77.06 86 ILE A N 1
ATOM 716 C CA . ILE A 1 86 ? 18.761 -9.841 -10.836 1.00 77.06 86 ILE A CA 1
ATOM 717 C C . ILE A 1 86 ? 19.780 -10.063 -11.959 1.00 77.06 86 ILE A C 1
ATOM 719 O O . ILE A 1 86 ? 20.928 -10.428 -11.688 1.00 77.06 86 ILE A O 1
ATOM 723 N N . LEU A 1 87 ? 19.405 -9.795 -13.213 1.00 75.00 87 LEU A N 1
ATOM 724 C CA . LEU A 1 87 ? 20.306 -9.918 -14.363 1.00 75.00 87 LEU A CA 1
ATOM 725 C C . LEU A 1 87 ? 21.510 -8.972 -14.261 1.00 75.00 87 LEU A C 1
ATOM 727 O O . LEU A 1 87 ? 22.642 -9.373 -14.546 1.00 75.00 87 LEU A O 1
ATOM 731 N N . ARG A 1 88 ? 21.296 -7.738 -13.789 1.00 68.19 88 ARG A N 1
ATOM 732 C CA . ARG A 1 88 ? 22.361 -6.746 -13.588 1.00 68.19 88 ARG A CA 1
ATOM 733 C C . ARG A 1 88 ? 23.292 -7.106 -12.433 1.00 68.19 88 ARG A C 1
ATOM 735 O O . ARG A 1 88 ? 24.470 -6.786 -12.490 1.00 68.19 88 ARG A O 1
ATOM 742 N N . ARG A 1 89 ? 22.820 -7.815 -11.401 1.00 67.12 89 ARG A N 1
ATOM 743 C CA . ARG A 1 89 ? 23.721 -8.368 -10.369 1.00 67.12 89 ARG A CA 1
ATOM 744 C C . ARG A 1 89 ? 24.651 -9.447 -10.928 1.00 67.12 89 ARG A C 1
ATOM 746 O O . ARG A 1 89 ? 25.772 -9.573 -10.446 1.00 67.12 89 ARG A O 1
ATOM 753 N N . ARG A 1 90 ? 24.206 -10.210 -11.937 1.00 65.94 90 ARG A N 1
ATOM 754 C CA . ARG A 1 90 ? 25.015 -11.262 -12.579 1.00 65.94 90 ARG A CA 1
ATOM 755 C C . ARG A 1 90 ? 26.070 -10.702 -13.535 1.00 65.94 90 ARG A C 1
ATOM 757 O O . ARG A 1 90 ? 27.197 -11.186 -13.538 1.00 65.94 90 ARG A O 1
ATOM 764 N N . LYS A 1 91 ? 25.741 -9.674 -14.320 1.00 60.44 91 LYS A N 1
ATOM 765 C CA . LYS A 1 91 ? 26.713 -8.957 -15.161 1.00 60.44 91 LYS A CA 1
ATOM 766 C C . LYS A 1 91 ? 27.269 -7.769 -14.374 1.00 60.44 91 LYS A C 1
ATOM 768 O O . LYS A 1 91 ? 26.591 -6.754 -14.300 1.00 60.44 91 LYS A O 1
ATOM 773 N N . LYS A 1 92 ? 28.484 -7.869 -13.811 1.00 52.34 92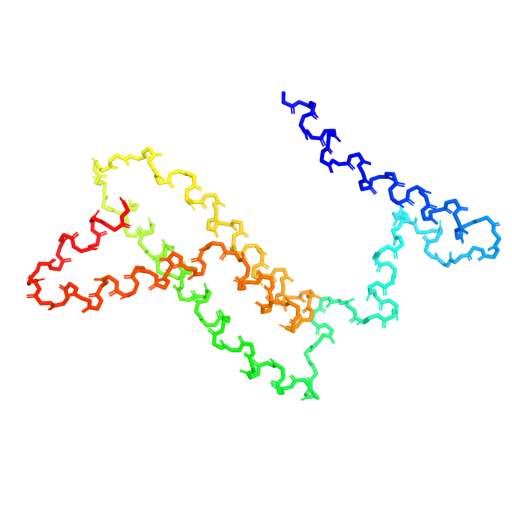 LYS A N 1
ATOM 774 C CA . LYS A 1 92 ? 29.219 -6.750 -13.168 1.00 52.34 92 LYS A CA 1
ATOM 775 C C . LYS A 1 92 ? 29.483 -5.606 -14.169 1.00 52.34 92 LYS A C 1
ATOM 777 O O . LYS A 1 92 ? 30.598 -5.417 -14.637 1.00 52.34 92 LYS A O 1
ATOM 782 N N . SER A 1 93 ? 28.444 -4.873 -14.544 1.00 54.41 93 SER A N 1
ATOM 783 C CA . SER A 1 93 ? 28.484 -3.775 -15.500 1.00 54.41 93 SER A CA 1
ATOM 784 C C . SER A 1 93 ? 28.602 -2.457 -14.736 1.00 54.41 93 SER A C 1
ATOM 786 O O . SER A 1 93 ? 27.767 -2.137 -13.890 1.00 54.41 93 SER A O 1
ATOM 788 N N . LEU A 1 94 ? 29.677 -1.723 -15.031 1.00 51.22 94 LEU A N 1
ATOM 789 C CA . LEU A 1 94 ? 30.085 -0.426 -14.477 1.00 51.22 94 LEU A CA 1
ATOM 790 C C . LEU A 1 94 ? 29.197 0.735 -14.975 1.00 51.22 94 LEU A C 1
ATOM 792 O O . LEU A 1 94 ? 29.699 1.773 -15.390 1.00 51.22 94 LEU A O 1
ATOM 796 N N . VAL A 1 95 ? 27.873 0.578 -14.970 1.00 57.62 95 VAL A N 1
ATOM 797 C CA . VAL A 1 95 ? 26.958 1.686 -15.285 1.00 57.62 95 VAL A CA 1
ATOM 798 C C . VAL A 1 95 ? 26.602 2.413 -13.991 1.00 57.62 95 VAL A C 1
ATOM 800 O O . VAL A 1 95 ? 26.185 1.788 -13.013 1.00 57.62 95 VAL A O 1
ATOM 803 N N . SER A 1 96 ? 26.817 3.734 -13.994 1.00 51.03 96 SER A N 1
ATOM 804 C CA . SER A 1 96 ? 26.678 4.669 -12.869 1.00 51.03 96 SER A CA 1
ATOM 805 C C . SER A 1 96 ? 25.527 4.311 -11.921 1.00 51.03 96 SER A C 1
ATOM 807 O O . SER A 1 96 ? 24.345 4.490 -12.203 1.00 51.03 96 SER A O 1
ATOM 809 N N . LEU A 1 97 ? 25.896 3.802 -10.745 1.00 55.81 97 LEU A N 1
ATOM 810 C CA . LEU A 1 97 ? 24.993 3.310 -9.702 1.00 55.81 97 LEU A CA 1
ATOM 811 C C . LEU A 1 97 ? 24.233 4.439 -8.974 1.00 55.81 97 LEU A C 1
ATOM 813 O O . LEU A 1 97 ? 23.480 4.167 -8.041 1.00 55.81 97 LEU A O 1
ATOM 817 N N . SER A 1 98 ? 24.446 5.704 -9.348 1.00 52.72 98 SER A N 1
ATOM 818 C CA . SER A 1 98 ? 23.959 6.856 -8.580 1.00 52.72 98 SER A CA 1
ATOM 819 C C . SER A 1 98 ? 22.443 7.055 -8.711 1.00 52.72 98 SER A C 1
ATOM 821 O O . SER A 1 98 ? 21.757 7.211 -7.703 1.00 52.72 98 SER A O 1
ATOM 823 N N . HIS A 1 99 ? 21.891 6.935 -9.924 1.00 57.69 99 HIS A N 1
ATOM 824 C CA . HIS A 1 99 ? 20.463 7.185 -10.181 1.00 57.69 99 HIS A CA 1
ATOM 825 C C . HIS A 1 99 ? 19.545 5.996 -9.822 1.00 57.69 99 HIS A C 1
ATOM 827 O O . HIS A 1 99 ? 18.351 6.159 -9.590 1.00 57.69 99 HIS A O 1
ATOM 833 N N . TYR A 1 100 ? 20.104 4.787 -9.700 1.00 64.56 100 TYR A N 1
ATOM 834 C CA . TYR A 1 100 ? 19.341 3.551 -9.464 1.00 64.56 100 TYR A CA 1
ATOM 835 C C . TYR A 1 100 ? 18.970 3.319 -7.987 1.00 64.56 100 TYR A C 1
ATOM 837 O O . TYR A 1 100 ? 18.016 2.606 -7.674 1.00 64.56 100 TYR A O 1
ATOM 845 N N . LYS A 1 101 ? 19.728 3.910 -7.055 1.00 65.44 101 LYS A N 1
ATOM 846 C CA . LYS A 1 101 ? 19.519 3.736 -5.607 1.00 65.44 101 LYS A CA 1
ATOM 847 C C . LYS A 1 101 ? 18.159 4.247 -5.104 1.00 65.44 101 LYS A C 1
ATOM 849 O O . LYS A 1 101 ? 17.509 3.486 -4.388 1.00 65.44 101 LYS A O 1
ATOM 854 N N . PRO A 1 102 ? 17.695 5.470 -5.441 1.00 73.31 102 PRO A N 1
ATOM 855 C CA . PRO A 1 102 ? 16.378 5.926 -4.998 1.00 73.31 102 PRO A CA 1
ATOM 856 C C . PRO A 1 102 ? 15.248 5.108 -5.634 1.00 73.31 102 PRO A C 1
ATOM 858 O O . PRO A 1 102 ? 14.319 4.719 -4.932 1.00 73.31 102 PRO A O 1
ATOM 861 N N . LEU A 1 103 ? 15.357 4.765 -6.923 1.00 78.06 103 LEU A N 1
ATOM 862 C CA . LEU A 1 103 ? 14.346 3.980 -7.642 1.00 78.06 103 LEU A CA 1
ATOM 863 C C . LEU A 1 103 ? 14.112 2.604 -7.014 1.00 78.06 103 LEU A C 1
ATOM 865 O O . LEU A 1 103 ? 12.969 2.179 -6.880 1.00 78.06 103 LEU A O 1
ATOM 869 N N . PHE A 1 104 ? 15.171 1.939 -6.547 1.00 81.75 104 PHE A N 1
ATOM 870 C CA . PHE A 1 104 ? 15.032 0.671 -5.834 1.00 81.75 104 PHE A CA 1
ATOM 871 C C . PHE A 1 104 ? 14.183 0.805 -4.561 1.00 81.75 104 PHE A C 1
ATOM 873 O O . PHE A 1 104 ? 13.315 -0.031 -4.319 1.00 81.75 104 PHE A O 1
ATOM 880 N N . ILE A 1 105 ? 14.383 1.869 -3.772 1.00 86.38 105 ILE A N 1
ATOM 881 C CA . ILE A 1 105 ? 13.588 2.105 -2.557 1.00 86.38 105 ILE A CA 1
ATOM 882 C C . ILE A 1 105 ? 12.113 2.338 -2.903 1.00 86.38 105 ILE A C 1
ATOM 884 O O . ILE A 1 105 ? 11.236 1.809 -2.222 1.00 86.38 105 ILE A O 1
ATOM 888 N N . PHE A 1 106 ? 11.842 3.070 -3.988 1.00 86.00 106 PHE A N 1
ATOM 889 C CA . PHE A 1 106 ? 10.483 3.312 -4.467 1.00 86.00 106 PHE A CA 1
ATOM 890 C C . PHE A 1 106 ? 9.804 2.025 -4.940 1.00 86.00 106 PHE A C 1
ATOM 892 O O . PHE A 1 106 ? 8.640 1.810 -4.617 1.00 86.00 106 PHE A O 1
ATOM 899 N N . MET A 1 107 ? 10.520 1.142 -5.639 1.00 86.44 107 MET A N 1
ATOM 900 C CA . MET A 1 107 ? 9.965 -0.134 -6.105 1.00 86.44 107 MET A CA 1
ATOM 901 C C . MET A 1 107 ? 9.718 -1.125 -4.962 1.00 86.44 107 MET A C 1
ATOM 903 O O . MET A 1 107 ? 8.721 -1.842 -4.975 1.00 86.44 107 MET A O 1
ATOM 907 N N . VAL A 1 108 ? 10.572 -1.143 -3.932 1.00 89.12 108 VAL A N 1
ATOM 908 C CA . VAL A 1 108 ? 10.315 -1.938 -2.717 1.00 89.12 108 VAL A CA 1
ATOM 909 C C . VAL A 1 108 ? 9.100 -1.396 -1.962 1.00 89.12 108 VAL A C 1
ATOM 911 O O . VAL A 1 108 ? 8.251 -2.174 -1.537 1.00 89.12 108 VAL A O 1
ATOM 914 N N . TYR A 1 109 ? 8.980 -0.071 -1.833 1.00 90.94 109 TYR A N 1
ATOM 915 C CA . TYR A 1 109 ? 7.789 0.554 -1.259 1.00 90.94 109 TYR A CA 1
ATOM 916 C C . TYR A 1 109 ? 6.526 0.200 -2.056 1.00 90.94 109 TYR A C 1
ATOM 918 O O . TYR A 1 109 ? 5.517 -0.172 -1.467 1.00 90.94 109 TYR A O 1
ATOM 926 N N . TRP A 1 110 ? 6.601 0.241 -3.387 1.00 91.19 110 TRP A N 1
ATOM 927 C CA . TRP A 1 110 ? 5.509 -0.141 -4.279 1.00 91.19 110 TRP A CA 1
ATOM 928 C C . TRP A 1 110 ? 5.080 -1.602 -4.094 1.00 91.19 110 TRP A C 1
ATOM 930 O O . TRP A 1 110 ? 3.890 -1.875 -3.971 1.00 91.19 110 TRP A O 1
ATOM 940 N N . LEU A 1 111 ? 6.036 -2.531 -3.985 1.00 92.19 111 LEU A N 1
ATOM 941 C CA . LEU A 1 111 ? 5.762 -3.941 -3.691 1.00 92.19 111 LEU A CA 1
ATOM 942 C C . LEU A 1 111 ? 5.019 -4.109 -2.361 1.00 92.19 111 LEU A C 1
ATOM 944 O O . LEU A 1 111 ? 4.009 -4.808 -2.302 1.00 92.19 111 LEU A O 1
ATOM 948 N N . LEU A 1 112 ? 5.515 -3.468 -1.298 1.00 91.94 112 LEU A N 1
ATOM 949 C CA . LEU A 1 112 ? 4.882 -3.525 0.020 1.00 91.94 112 LEU A CA 1
ATOM 950 C C . LEU A 1 112 ? 3.472 -2.933 -0.015 1.00 91.94 112 LEU A C 1
ATOM 952 O O . LEU A 1 112 ? 2.559 -3.501 0.578 1.00 91.94 112 LEU A O 1
ATOM 956 N N . LEU A 1 113 ? 3.285 -1.830 -0.741 1.00 91.12 113 LEU A N 1
ATOM 957 C CA . LEU A 1 113 ? 1.989 -1.186 -0.900 1.00 91.12 113 LEU A CA 1
ATOM 958 C C . LEU A 1 113 ? 0.993 -2.110 -1.612 1.00 91.12 113 LEU A C 1
ATOM 960 O O . LEU A 1 113 ? -0.090 -2.341 -1.085 1.00 91.12 113 LEU A O 1
ATOM 964 N N . VAL A 1 114 ? 1.367 -2.692 -2.758 1.00 91.19 114 VAL A N 1
ATOM 965 C CA . VAL A 1 114 ? 0.529 -3.663 -3.486 1.00 91.19 114 VAL A CA 1
ATOM 966 C C . VAL A 1 114 ? 0.176 -4.851 -2.589 1.00 91.19 114 VAL A C 1
ATOM 968 O O . VAL A 1 114 ? -0.987 -5.240 -2.527 1.00 91.19 114 VAL A O 1
ATOM 971 N N . LEU A 1 115 ? 1.148 -5.397 -1.852 1.00 90.75 115 LEU A N 1
ATOM 972 C CA . LEU A 1 115 ? 0.928 -6.536 -0.960 1.00 90.75 115 LEU A CA 1
ATOM 973 C C . LEU A 1 115 ? -0.074 -6.204 0.149 1.00 90.75 115 LEU A C 1
ATOM 975 O O . LEU A 1 115 ? -1.032 -6.946 0.349 1.00 90.75 115 LEU A O 1
ATOM 979 N N . VAL A 1 116 ? 0.109 -5.082 0.847 1.00 88.94 116 VAL A N 1
ATOM 980 C CA . VAL A 1 116 ? -0.809 -4.657 1.915 1.00 88.94 116 VAL A CA 1
ATOM 981 C C . VAL A 1 116 ? -2.206 -4.403 1.357 1.00 88.94 116 VAL A C 1
ATOM 983 O O . VAL A 1 116 ? -3.194 -4.837 1.949 1.00 88.94 116 VAL A O 1
ATOM 986 N N . LEU A 1 117 ? -2.301 -3.746 0.200 1.00 88.50 117 LEU A N 1
ATOM 987 C CA . LEU A 1 117 ? -3.582 -3.437 -0.420 1.00 88.50 117 LEU A CA 1
ATOM 988 C C . LEU A 1 117 ? -4.340 -4.698 -0.851 1.00 88.50 117 LEU A C 1
ATOM 990 O O . LEU A 1 117 ? -5.549 -4.755 -0.661 1.00 88.50 117 LEU A O 1
ATOM 994 N N . VAL A 1 118 ? -3.652 -5.709 -1.382 1.00 86.00 118 VAL A N 1
ATOM 995 C CA . VAL A 1 118 ? -4.277 -6.971 -1.809 1.00 86.00 118 VAL A CA 1
ATOM 996 C C . VAL A 1 118 ? -4.649 -7.858 -0.617 1.00 86.00 118 VAL A C 1
ATOM 998 O O . VAL A 1 118 ? -5.693 -8.501 -0.636 1.00 86.00 118 VAL A O 1
ATOM 1001 N N . VAL A 1 119 ? -3.817 -7.901 0.427 1.00 84.88 119 VAL A N 1
ATOM 1002 C CA . VAL A 1 119 ? -4.018 -8.816 1.564 1.00 84.88 119 VAL A CA 1
ATOM 1003 C C . VAL A 1 119 ? -5.020 -8.273 2.581 1.00 84.88 119 VAL A C 1
ATOM 1005 O O . VAL A 1 119 ? -5.793 -9.045 3.150 1.00 84.88 119 VAL A O 1
ATOM 1008 N N . VAL A 1 120 ? -4.979 -6.965 2.849 1.00 81.12 120 VAL A N 1
ATOM 1009 C CA . VAL A 1 120 ? -5.695 -6.346 3.975 1.00 81.12 120 VAL A CA 1
ATOM 1010 C C . VAL A 1 120 ? -6.852 -5.471 3.510 1.00 81.12 120 VAL A C 1
ATOM 1012 O O . VAL A 1 120 ? -7.872 -5.415 4.191 1.00 81.12 120 VAL A O 1
ATOM 1015 N N . SER A 1 121 ? -6.698 -4.761 2.390 1.00 79.81 121 SER A N 1
ATOM 1016 C CA . SER A 1 121 ? -7.648 -3.724 1.975 1.00 79.81 121 SER A CA 1
ATOM 1017 C C . SER A 1 121 ? -8.669 -4.215 0.949 1.00 79.81 121 SER A C 1
ATOM 1019 O O . SER A 1 121 ? -8.467 -5.204 0.249 1.00 79.81 121 SER A O 1
ATOM 1021 N N . HIS A 1 122 ? -9.758 -3.461 0.814 1.00 81.12 122 HIS A N 1
ATOM 1022 C CA . HIS A 1 122 ? -10.755 -3.693 -0.224 1.00 81.12 122 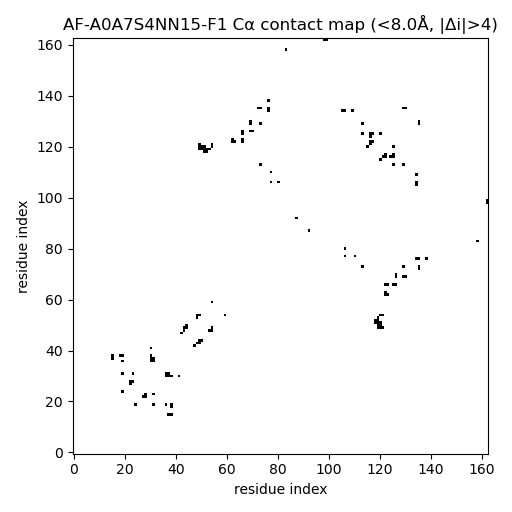HIS A CA 1
ATOM 1023 C C . HIS A 1 122 ? -10.178 -3.369 -1.604 1.00 81.12 122 HIS A C 1
ATOM 1025 O O . HIS A 1 122 ? -9.609 -2.294 -1.820 1.00 81.12 122 HIS A O 1
ATOM 1031 N N . ILE A 1 123 ? -10.408 -4.258 -2.572 1.00 80.88 123 ILE A N 1
ATOM 1032 C CA . ILE A 1 123 ? -9.845 -4.152 -3.929 1.00 80.88 123 ILE A CA 1
ATOM 1033 C C . ILE A 1 123 ? -10.213 -2.831 -4.636 1.00 80.88 123 ILE A C 1
ATOM 1035 O O . ILE A 1 123 ? -9.450 -2.306 -5.443 1.00 80.88 123 ILE A O 1
ATOM 1039 N N . GLN A 1 124 ? -11.367 -2.254 -4.289 1.00 81.88 124 GLN A N 1
ATOM 1040 C CA . GLN A 1 124 ? -11.857 -0.979 -4.823 1.00 81.88 124 GLN A CA 1
ATOM 1041 C C . GLN A 1 124 ? -11.025 0.228 -4.368 1.00 81.88 124 GLN A C 1
ATOM 1043 O O . GLN A 1 124 ? -10.891 1.207 -5.099 1.00 81.88 124 GLN A O 1
ATOM 1048 N N . ILE A 1 125 ? -10.488 0.183 -3.149 1.00 84.50 125 ILE A N 1
ATOM 1049 C CA . ILE A 1 125 ? -9.607 1.233 -2.628 1.00 84.50 125 ILE A CA 1
ATOM 1050 C C . ILE A 1 125 ? -8.206 1.016 -3.197 1.00 84.50 125 ILE A C 1
ATOM 1052 O O . ILE A 1 125 ? -7.551 1.978 -3.598 1.00 84.50 125 ILE A O 1
ATOM 1056 N N . ALA A 1 126 ? -7.788 -0.249 -3.307 1.00 86.31 126 ALA A N 1
ATOM 1057 C CA . ALA A 1 126 ? -6.501 -0.621 -3.871 1.00 86.31 126 ALA A CA 1
ATOM 1058 C C . ALA A 1 126 ? -6.282 -0.019 -5.265 1.00 86.31 126 ALA A C 1
ATOM 1060 O O . ALA A 1 126 ? -5.262 0.629 -5.483 1.00 86.31 126 ALA A O 1
ATOM 1061 N N . THR A 1 127 ? -7.240 -0.143 -6.191 1.00 86.75 127 THR A N 1
ATOM 1062 C CA . THR A 1 127 ? -7.090 0.425 -7.545 1.00 86.75 127 THR A CA 1
ATOM 1063 C C . THR A 1 127 ? -6.856 1.928 -7.521 1.00 86.75 127 THR A C 1
ATOM 1065 O O . THR A 1 127 ? -5.933 2.403 -8.174 1.00 86.75 127 THR A O 1
ATOM 1068 N N . ARG A 1 128 ? -7.629 2.671 -6.720 1.00 89.50 128 ARG A N 1
ATOM 1069 C CA . ARG A 1 128 ? -7.503 4.130 -6.596 1.00 89.50 128 ARG A CA 1
ATOM 1070 C C . ARG A 1 128 ? -6.126 4.532 -6.084 1.00 89.50 128 ARG A C 1
ATOM 1072 O O . ARG A 1 128 ? -5.484 5.400 -6.673 1.00 89.50 128 ARG A O 1
ATOM 1079 N N . VAL A 1 129 ? -5.661 3.874 -5.023 1.00 89.25 129 VAL A N 1
ATOM 1080 C CA . VAL A 1 129 ? -4.342 4.141 -4.437 1.00 89.25 129 VAL A CA 1
ATOM 1081 C C . VAL A 1 129 ? -3.237 3.818 -5.442 1.00 89.25 129 VAL A C 1
ATOM 1083 O O . VAL A 1 129 ? -2.347 4.638 -5.642 1.00 89.25 129 VAL A O 1
ATOM 1086 N N . LEU A 1 130 ? -3.325 2.683 -6.140 1.00 88.00 130 LEU A N 1
ATOM 1087 C CA . LEU A 1 130 ? -2.326 2.293 -7.135 1.00 88.00 130 LEU A CA 1
ATOM 1088 C C . LEU A 1 130 ? -2.286 3.267 -8.326 1.00 88.00 130 LEU A C 1
ATOM 1090 O O . LEU A 1 130 ? -1.208 3.673 -8.754 1.00 88.00 130 LEU A O 1
ATOM 1094 N N . THR A 1 131 ? -3.435 3.724 -8.825 1.00 89.31 131 THR A N 1
ATOM 1095 C CA . THR A 1 131 ? -3.484 4.699 -9.932 1.00 89.31 131 THR A CA 1
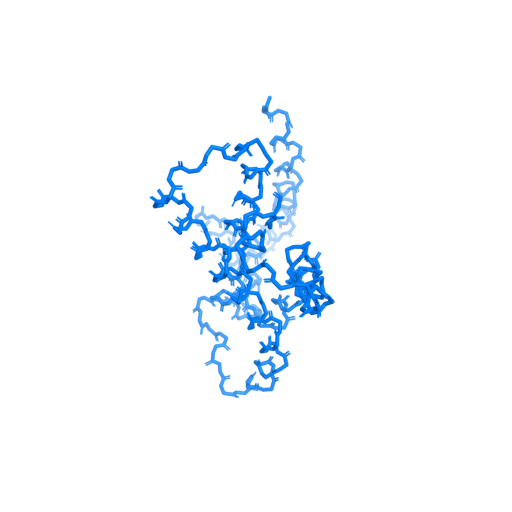ATOM 1096 C C . THR A 1 131 ? -2.984 6.095 -9.561 1.00 89.31 131 THR A C 1
ATOM 1098 O O . THR A 1 131 ? -2.661 6.881 -10.449 1.00 89.31 131 THR A O 1
ATOM 1101 N N . ALA A 1 132 ? -2.908 6.426 -8.271 1.00 89.19 132 ALA A N 1
ATOM 1102 C CA . ALA A 1 132 ? -2.393 7.712 -7.808 1.00 89.19 132 ALA A CA 1
ATOM 1103 C C . ALA A 1 132 ? -0.857 7.739 -7.718 1.00 89.19 132 ALA A C 1
ATOM 1105 O O . ALA A 1 132 ? -0.262 8.808 -7.578 1.00 89.19 132 ALA A O 1
ATOM 1106 N N . CYS A 1 133 ? -0.199 6.579 -7.771 1.00 87.19 133 CYS A N 1
ATOM 1107 C CA . CYS A 1 133 ? 1.231 6.489 -7.528 1.00 87.19 133 CYS A CA 1
ATOM 1108 C C . CYS A 1 133 ? 2.068 6.586 -8.822 1.00 87.19 133 CYS A C 1
ATOM 1110 O O . CYS A 1 133 ? 1.729 5.968 -9.834 1.00 87.19 133 CYS A O 1
ATOM 1112 N N . PRO A 1 134 ? 3.229 7.274 -8.783 1.00 85.44 134 PRO A N 1
ATOM 1113 C CA . PRO A 1 134 ? 4.125 7.423 -9.935 1.00 85.44 134 PRO A CA 1
ATOM 1114 C C . PRO A 1 134 ? 4.628 6.133 -10.618 1.00 85.44 134 PRO A C 1
ATOM 1116 O O . PRO A 1 134 ? 4.746 6.157 -11.844 1.00 85.44 134 PRO A O 1
ATOM 1119 N N . PRO A 1 135 ? 4.919 5.012 -9.910 1.00 83.50 135 PRO A N 1
ATOM 1120 C CA . PRO A 1 135 ? 5.496 3.814 -10.533 1.00 83.50 135 PRO A CA 1
ATOM 1121 C C . PRO A 1 135 ? 4.668 3.257 -11.691 1.00 83.50 135 PRO A C 1
ATOM 1123 O O . PRO A 1 135 ? 5.226 2.817 -12.694 1.00 83.50 135 PRO A O 1
ATOM 1126 N N . LEU A 1 136 ? 3.340 3.338 -11.581 1.00 85.06 136 LEU A N 1
ATOM 1127 C CA . LEU A 1 136 ? 2.422 2.870 -12.612 1.00 85.06 136 LEU A CA 1
ATOM 1128 C C . LEU A 1 136 ? 2.590 3.666 -13.919 1.00 85.06 136 LEU A C 1
ATOM 1130 O O . LEU A 1 136 ? 2.668 3.083 -14.998 1.00 85.06 136 LEU A O 1
ATOM 1134 N N . TYR A 1 137 ? 2.730 4.990 -13.828 1.00 86.75 137 TYR A N 1
ATOM 1135 C CA . TYR A 1 137 ? 2.933 5.851 -14.997 1.00 86.75 137 TYR A CA 1
ATOM 1136 C C . TYR A 1 137 ? 4.331 5.719 -15.595 1.00 86.75 137 TYR A C 1
ATOM 1138 O O . TYR A 1 137 ? 4.476 5.764 -16.814 1.00 86.75 137 TYR A O 1
ATOM 1146 N N . TRP A 1 138 ? 5.360 5.527 -14.766 1.00 84.50 138 TRP A N 1
ATOM 1147 C CA . TRP A 1 138 ? 6.718 5.295 -15.263 1.00 84.50 138 TRP A CA 1
ATOM 1148 C C . TRP A 1 138 ? 6.806 4.018 -16.094 1.00 84.50 138 TRP A C 1
ATOM 1150 O O . TRP A 1 138 ? 7.438 4.025 -17.148 1.00 84.50 138 TRP A O 1
ATOM 1160 N N . PHE A 1 139 ? 6.116 2.959 -15.668 1.00 83.19 139 PHE A N 1
ATOM 1161 C CA . PHE A 1 139 ? 6.043 1.720 -16.434 1.00 83.19 139 PHE A CA 1
ATOM 1162 C C . PHE A 1 139 ? 5.249 1.874 -17.740 1.00 83.19 139 PHE A C 1
ATOM 1164 O O . PHE A 1 139 ? 5.665 1.387 -18.791 1.00 83.19 139 PHE A O 1
ATOM 1171 N N . ALA A 1 140 ? 4.137 2.615 -17.710 1.00 83.94 140 ALA A N 1
ATOM 1172 C CA . ALA A 1 140 ? 3.388 2.938 -18.925 1.00 83.94 140 ALA A CA 1
ATOM 1173 C C . ALA A 1 140 ? 4.229 3.736 -19.930 1.00 83.94 140 ALA A C 1
ATOM 1175 O O . ALA A 1 140 ? 4.235 3.422 -21.121 1.00 83.94 140 ALA A O 1
ATOM 1176 N N . ALA A 1 141 ? 4.988 4.720 -19.448 1.00 83.69 141 ALA A N 1
ATOM 1177 C CA . ALA A 1 141 ? 5.892 5.501 -20.279 1.00 83.69 141 ALA A CA 1
ATOM 1178 C C . ALA A 1 141 ? 7.017 4.639 -20.870 1.00 83.69 141 ALA A C 1
ATOM 1180 O O . ALA A 1 141 ? 7.303 4.760 -22.061 1.00 83.69 141 ALA A O 1
ATOM 1181 N N . SER A 1 142 ? 7.626 3.736 -20.088 1.00 78.69 142 SER A N 1
ATOM 1182 C CA . SER A 1 142 ? 8.662 2.838 -20.616 1.00 78.69 142 SER A CA 1
ATO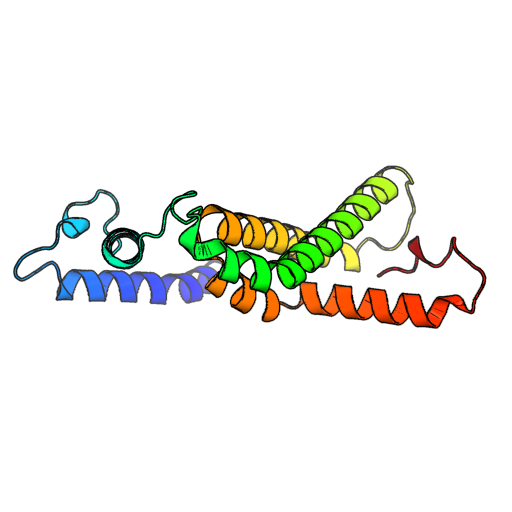M 1183 C C . SER A 1 142 ? 8.116 1.911 -21.698 1.00 78.69 142 SER A C 1
ATOM 1185 O O . SER A 1 142 ? 8.744 1.770 -22.745 1.00 78.69 142 SER A O 1
ATOM 1187 N N . PHE A 1 143 ? 6.914 1.361 -21.502 1.00 80.31 143 PHE A N 1
ATOM 1188 C CA . PHE A 1 143 ? 6.267 0.510 -22.498 1.00 80.31 143 PHE A CA 1
ATOM 1189 C C . PHE A 1 143 ? 5.974 1.269 -23.802 1.00 80.31 143 PHE A C 1
ATOM 1191 O O . PHE A 1 143 ? 6.250 0.771 -24.894 1.00 80.31 143 PHE A O 1
ATOM 1198 N N . TRP A 1 144 ? 5.474 2.505 -23.700 1.00 81.62 144 TRP A N 1
ATOM 1199 C CA . TRP A 1 144 ? 5.206 3.354 -24.862 1.00 81.62 144 TRP A CA 1
ATOM 1200 C C . TRP A 1 144 ? 6.481 3.700 -25.644 1.00 81.62 144 TRP A C 1
ATOM 1202 O O . TRP A 1 144 ? 6.526 3.575 -26.870 1.00 81.62 144 TRP A O 1
ATOM 1212 N N . LEU A 1 145 ? 7.545 4.091 -24.937 1.00 78.62 145 LEU A N 1
ATOM 1213 C CA . LEU A 1 145 ? 8.841 4.396 -25.548 1.00 78.62 145 LEU A CA 1
ATOM 1214 C C . LEU A 1 145 ? 9.465 3.162 -26.214 1.00 78.62 145 LEU A C 1
ATOM 1216 O O . LEU A 1 145 ? 10.089 3.271 -27.269 1.00 78.62 145 LEU A O 1
ATOM 1220 N N . GLU A 1 146 ? 9.270 1.975 -25.643 1.00 68.88 146 GLU A N 1
ATOM 1221 C CA . GLU A 1 146 ? 9.710 0.720 -26.252 1.00 68.88 146 GLU A CA 1
ATOM 1222 C C . GLU A 1 146 ? 8.962 0.397 -27.542 1.00 68.88 146 GLU A C 1
ATOM 1224 O O . GLU A 1 146 ? 9.608 -0.005 -28.511 1.00 68.88 146 GLU A O 1
ATOM 1229 N N . GLY A 1 147 ? 7.644 0.612 -27.575 1.00 67.50 147 GLY A N 1
ATOM 1230 C CA . GLY A 1 147 ? 6.827 0.436 -28.775 1.00 67.50 147 GLY A CA 1
ATOM 1231 C C . GLY A 1 147 ? 7.303 1.307 -29.940 1.00 67.50 147 GLY A C 1
ATOM 1232 O O . GLY A 1 147 ? 7.388 0.821 -31.064 1.00 67.50 147 GLY A O 1
ATOM 1233 N N . ASN A 1 148 ? 7.703 2.551 -29.657 1.00 61.56 148 ASN A N 1
ATOM 1234 C CA . ASN A 1 148 ? 8.214 3.486 -30.662 1.00 61.56 148 ASN A CA 1
ATOM 1235 C C . ASN A 1 148 ? 9.634 3.130 -31.153 1.00 61.56 148 ASN A C 1
ATOM 1237 O O . ASN A 1 148 ? 9.936 3.239 -32.337 1.00 61.56 148 ASN A O 1
ATOM 1241 N N . ASN A 1 149 ? 10.499 2.635 -30.261 1.00 59.31 149 ASN A N 1
ATOM 1242 C CA . ASN A 1 149 ? 11.884 2.268 -30.590 1.00 59.31 149 ASN A CA 1
ATOM 1243 C C . ASN A 1 149 ? 12.026 0.904 -31.301 1.00 59.31 149 ASN A C 1
ATOM 1245 O O . ASN A 1 149 ? 13.145 0.486 -31.590 1.00 59.31 149 ASN A O 1
ATOM 1249 N N . ASN A 1 150 ? 10.933 0.174 -31.572 1.00 54.12 150 ASN A N 1
ATOM 1250 C CA . ASN A 1 150 ? 10.976 -1.112 -32.296 1.00 54.12 150 ASN A CA 1
ATOM 1251 C C . ASN A 1 150 ? 11.398 -0.971 -33.766 1.00 54.12 150 ASN A C 1
ATOM 1253 O O . ASN A 1 150 ? 11.636 -1.986 -34.413 1.00 54.12 150 ASN A O 1
ATOM 1257 N N . ASN A 1 151 ? 11.543 0.259 -34.261 1.00 53.06 151 ASN A N 1
ATOM 1258 C CA . ASN A 1 151 ? 12.087 0.543 -35.584 1.00 53.06 151 ASN A CA 1
ATOM 1259 C C . ASN A 1 151 ? 13.632 0.594 -35.632 1.00 53.06 151 ASN A C 1
ATOM 1261 O O . ASN A 1 151 ? 14.172 0.623 -36.732 1.00 53.06 151 ASN A O 1
ATOM 1265 N N . ASP A 1 152 ? 14.346 0.531 -34.493 1.00 52.97 152 ASP A N 1
ATOM 1266 C CA . ASP A 1 152 ? 15.819 0.563 -34.448 1.00 52.97 152 ASP A CA 1
ATOM 1267 C C . ASP A 1 152 ? 16.428 -0.728 -33.847 1.00 52.97 152 ASP A C 1
ATOM 1269 O O . ASP A 1 152 ? 16.266 -1.067 -32.672 1.00 52.97 152 ASP A O 1
ATOM 1273 N N . ASN A 1 153 ? 17.176 -1.456 -34.681 1.00 45.56 153 ASN A N 1
ATOM 1274 C CA . ASN A 1 153 ? 17.599 -2.863 -34.550 1.00 45.56 153 ASN A CA 1
ATOM 1275 C C . ASN A 1 153 ? 18.621 -3.234 -33.443 1.00 45.56 153 ASN A C 1
ATOM 1277 O O . ASN A 1 153 ? 19.304 -4.248 -33.572 1.00 45.56 153 ASN A O 1
ATOM 1281 N N . ASN A 1 154 ? 18.751 -2.505 -32.331 1.00 45.47 154 ASN A N 1
ATOM 1282 C CA . ASN A 1 154 ? 19.778 -2.819 -31.319 1.00 45.47 154 ASN A CA 1
ATOM 1283 C C . ASN A 1 154 ? 19.193 -3.210 -29.950 1.00 45.47 154 ASN A C 1
ATOM 1285 O O . ASN A 1 154 ? 19.005 -2.406 -29.040 1.00 45.47 154 ASN A O 1
ATOM 1289 N N . ILE A 1 155 ? 18.962 -4.515 -29.780 1.00 50.44 155 ILE A N 1
ATOM 1290 C CA . ILE A 1 155 ? 18.406 -5.150 -28.568 1.00 50.44 155 ILE A CA 1
ATOM 1291 C C . ILE A 1 155 ? 19.330 -4.982 -27.340 1.00 50.44 155 ILE A C 1
ATOM 1293 O O . ILE A 1 155 ? 18.865 -4.943 -26.201 1.00 50.44 155 ILE A O 1
ATOM 1297 N N . VAL A 1 156 ? 20.643 -4.831 -27.548 1.00 43.62 156 VAL A N 1
ATOM 1298 C CA . VAL A 1 156 ? 21.644 -4.769 -26.464 1.00 43.62 156 VAL A CA 1
ATOM 1299 C C . VAL A 1 156 ? 21.693 -3.395 -25.777 1.00 43.62 156 VAL A C 1
ATOM 1301 O O . VAL A 1 156 ? 21.863 -3.330 -24.559 1.00 43.62 156 VAL A O 1
ATOM 1304 N N . THR A 1 157 ? 21.466 -2.296 -26.502 1.00 45.31 157 THR A N 1
ATOM 1305 C CA . THR A 1 157 ? 21.346 -0.942 -25.923 1.00 45.31 157 THR A CA 1
ATOM 1306 C C . THR A 1 157 ? 20.015 -0.738 -25.191 1.00 45.31 157 THR A C 1
ATOM 1308 O O . THR A 1 157 ? 19.948 0.039 -24.242 1.00 45.31 157 THR A O 1
ATOM 1311 N N . ARG A 1 158 ? 18.978 -1.502 -25.550 1.00 46.94 158 ARG A N 1
ATOM 1312 C CA . ARG A 1 158 ? 17.611 -1.402 -25.009 1.00 46.94 158 ARG A CA 1
ATOM 1313 C C . ARG A 1 158 ? 17.450 -1.776 -23.538 1.00 46.94 158 ARG A C 1
ATOM 1315 O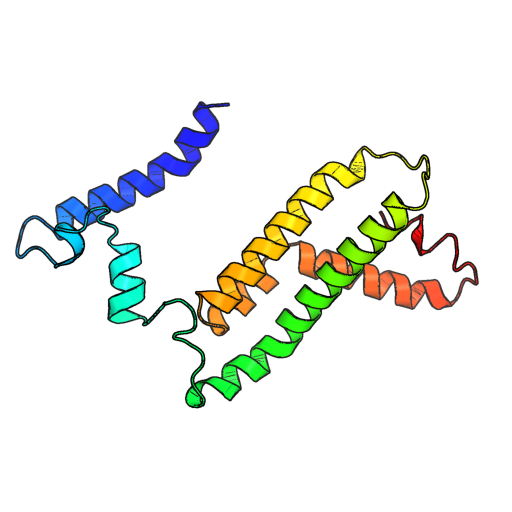 O . ARG A 1 158 ? 16.610 -1.214 -22.846 1.00 46.94 158 ARG A O 1
ATOM 1322 N N . VAL A 1 159 ? 18.238 -2.735 -23.058 1.00 47.16 159 VAL A N 1
ATOM 1323 C CA . VAL A 1 159 ? 18.174 -3.204 -21.661 1.00 47.16 159 VAL A CA 1
ATOM 1324 C C . VAL A 1 159 ? 19.132 -2.415 -20.764 1.00 47.16 159 VAL A C 1
ATOM 1326 O O . VAL A 1 159 ? 18.896 -2.290 -19.566 1.00 47.16 159 VAL A O 1
ATOM 1329 N N . VAL A 1 160 ? 20.204 -1.860 -21.337 1.00 43.47 160 VAL A N 1
ATOM 1330 C CA . VAL A 1 160 ? 2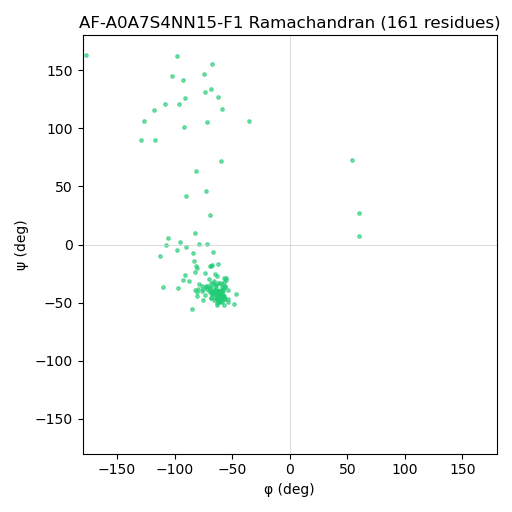1.254 -1.141 -20.596 1.00 43.47 160 VAL A CA 1
ATOM 1331 C C . VAL A 1 160 ? 20.984 0.365 -20.519 1.00 43.47 160 VAL A C 1
ATOM 1333 O O . VAL A 1 160 ? 21.323 0.971 -19.511 1.00 43.47 160 VAL A O 1
ATOM 1336 N N . GLY A 1 161 ? 20.315 0.959 -21.515 1.00 42.81 161 GLY A N 1
ATOM 1337 C CA . GLY A 1 161 ? 19.873 2.363 -21.496 1.00 42.81 161 GLY A CA 1
ATOM 1338 C C . GLY A 1 161 ? 18.561 2.609 -20.741 1.00 42.81 161 GLY A C 1
ATOM 1339 O O . GLY A 1 161 ? 17.981 3.683 -20.845 1.00 42.81 161 GLY A O 1
ATOM 1340 N N . LYS A 1 162 ? 18.056 1.602 -20.022 1.00 50.88 162 LYS A N 1
ATOM 1341 C CA . LYS A 1 162 ? 16.709 1.550 -19.439 1.00 50.88 162 LYS A CA 1
ATOM 1342 C C . LYS A 1 162 ? 16.644 2.133 -18.015 1.00 50.88 162 LYS A C 1
ATOM 1344 O O . LYS A 1 162 ? 16.032 1.505 -17.155 1.00 50.88 162 LYS A O 1
ATOM 1349 N N . ILE A 1 163 ? 17.340 3.260 -17.791 1.00 41.12 163 ILE A N 1
ATOM 1350 C CA . ILE A 1 163 ? 17.239 4.301 -16.730 1.00 41.12 163 ILE A CA 1
ATOM 1351 C C . ILE A 1 163 ? 18.512 5.157 -16.774 1.00 41.12 163 ILE A C 1
ATOM 1353 O O . ILE A 1 163 ? 19.614 4.576 -16.628 1.00 41.12 163 ILE A O 1
#

pLDDT: mean 79.4, std 13.57, range [41.12, 93.75]

Organism: NCBI:txid180227